Protein AF-A0A4Y7RBT2-F1 (afdb_monomer_lite)

Radius of gyration: 17.89 Å; chains: 1; bounding box: 36×28×44 Å

Sequence (77 aa):
MKATDEFSEYYNELLDGTYDCVDRIVINGYYPMLHTGGGFRSWWRLLTGSDEQLDDTHLMRIAGRFSRRLRHWAEHN

Secondary structure (DSSP, 8-state):
-PPPPHHHHHTGGG--S--------------GGGGSTTHHHHHHHHHHSSSTT-SHHHHHHHHHHHHHHHHHHHHH-

pLDDT: mean 83.9, std 12.74, range [48.12, 97.38]

Organism: NCBI:txid258475

Foldseek 3Di:
DPDDDPVCVVCVVVDDDDDDDPDDDDPDDDDPQVVDDCSVVVVVCVVPVDCPPVDPVVVVVVVVVVVVVVVVVVVVD

Structure (mmCIF, N/CA/C/O backbone):
data_AF-A0A4Y7RBT2-F1
#
_entry.id   AF-A0A4Y7RBT2-F1
#
loop_
_atom_site.group_PDB
_atom_site.id
_atom_site.type_symbol
_atom_site.label_atom_id
_atom_site.label_alt_id
_atom_site.label_comp_id
_atom_site.label_asym_id
_atom_site.label_entity_id
_atom_site.label_seq_id
_atom_site.pdbx_PDB_ins_code
_atom_site.Cartn_x
_atom_site.Cartn_y
_atom_site.Ca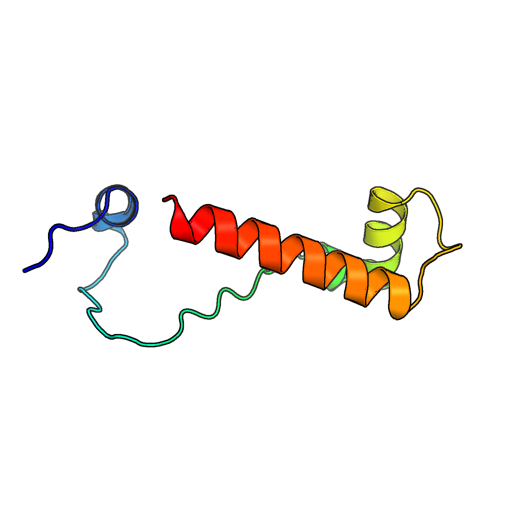rtn_z
_atom_site.occupancy
_atom_site.B_iso_or_equiv
_atom_site.auth_seq_id
_atom_site.auth_comp_id
_atom_site.auth_asym_id
_atom_site.auth_atom_id
_atom_site.pdbx_PDB_model_num
ATOM 1 N N . MET A 1 1 ? 20.868 -14.552 -24.687 1.00 48.12 1 MET A N 1
ATOM 2 C CA . MET A 1 1 ? 19.539 -14.207 -24.142 1.00 48.12 1 MET A CA 1
ATOM 3 C C . MET A 1 1 ? 19.440 -14.843 -22.770 1.00 48.12 1 MET A C 1
ATOM 5 O O . MET A 1 1 ? 19.803 -16.010 -22.664 1.00 48.12 1 MET A O 1
ATOM 9 N N . LYS A 1 2 ? 19.055 -14.094 -21.728 1.00 56.09 2 LYS A N 1
ATOM 10 C CA . LYS A 1 2 ? 18.675 -14.703 -20.442 1.00 56.09 2 LYS A CA 1
ATOM 11 C C . LYS A 1 2 ? 17.472 -15.620 -20.681 1.00 56.09 2 LYS A C 1
ATOM 13 O O . LYS A 1 2 ? 16.639 -15.298 -21.523 1.00 56.09 2 LYS A O 1
ATOM 18 N N . ALA A 1 3 ? 17.420 -16.751 -19.984 1.00 59.88 3 ALA A N 1
ATOM 19 C CA . ALA A 1 3 ? 16.220 -17.579 -19.956 1.00 59.88 3 ALA A CA 1
ATOM 20 C C . ALA A 1 3 ? 15.051 -16.743 -19.405 1.00 59.88 3 ALA A C 1
ATOM 22 O O . ALA A 1 3 ? 15.242 -16.012 -18.431 1.00 59.88 3 ALA A O 1
ATOM 23 N N . THR A 1 4 ? 13.895 -16.805 -20.066 1.00 68.56 4 THR A N 1
ATOM 24 C CA . THR A 1 4 ? 12.632 -16.237 -19.578 1.00 68.56 4 THR A CA 1
ATOM 25 C C . THR A 1 4 ? 12.256 -16.915 -18.265 1.00 68.56 4 THR A C 1
ATOM 27 O O . THR A 1 4 ? 12.400 -18.127 -18.139 1.00 68.56 4 THR A O 1
ATOM 30 N N . ASP A 1 5 ? 11.836 -16.139 -17.269 1.00 80.56 5 ASP A N 1
ATOM 31 C CA . ASP A 1 5 ? 11.341 -16.686 -16.006 1.00 80.56 5 ASP A CA 1
ATOM 32 C C . ASP A 1 5 ? 9.992 -17.408 -16.200 1.00 80.56 5 ASP A C 1
ATOM 34 O O . ASP A 1 5 ? 9.271 -17.150 -17.168 1.00 80.56 5 ASP A O 1
ATOM 38 N N . GLU A 1 6 ? 9.634 -18.290 -15.260 1.00 80.69 6 GLU A N 1
ATOM 39 C CA . GLU A 1 6 ? 8.417 -19.119 -15.333 1.00 80.69 6 GLU A CA 1
ATOM 40 C C . GLU A 1 6 ? 7.127 -18.287 -15.471 1.00 80.69 6 GLU A C 1
ATOM 42 O O . GLU A 1 6 ? 6.162 -18.725 -16.100 1.00 80.69 6 GLU A O 1
ATOM 47 N N . PHE A 1 7 ? 7.092 -17.076 -14.904 1.00 77.12 7 PHE A N 1
ATOM 48 C CA . PHE A 1 7 ? 5.923 -16.202 -14.985 1.00 77.12 7 PHE A CA 1
ATOM 49 C C . PHE A 1 7 ? 5.774 -15.607 -16.390 1.00 77.12 7 PHE A C 1
ATOM 51 O O . PHE A 1 7 ? 4.673 -15.608 -16.946 1.00 77.12 7 PHE A O 1
ATOM 58 N N . SER A 1 8 ? 6.876 -15.156 -16.989 1.00 81.25 8 SER A N 1
ATOM 59 C CA . SER A 1 8 ? 6.902 -14.702 -18.382 1.00 81.25 8 SER A CA 1
ATOM 60 C C . SER A 1 8 ? 6.529 -15.825 -19.358 1.00 81.25 8 SER A C 1
ATOM 62 O O . SER A 1 8 ? 5.784 -15.586 -20.308 1.00 81.25 8 SER A O 1
ATOM 64 N N . GLU A 1 9 ? 6.980 -17.059 -19.108 1.00 84.69 9 GLU A N 1
ATOM 65 C CA . GLU A 1 9 ? 6.597 -18.222 -19.922 1.00 84.69 9 GLU A CA 1
ATOM 66 C C . GLU A 1 9 ? 5.097 -18.522 -19.838 1.00 84.69 9 GLU A C 1
ATOM 68 O O . GLU A 1 9 ? 4.458 -18.761 -20.864 1.00 84.69 9 GLU A O 1
ATOM 73 N N . TYR A 1 10 ? 4.513 -18.451 -18.638 1.00 87.25 10 TYR A N 1
ATOM 74 C CA . TYR A 1 10 ? 3.089 -18.720 -18.431 1.00 87.25 10 TYR A CA 1
ATOM 75 C C . TYR A 1 10 ? 2.175 -17.753 -19.204 1.00 87.25 10 TYR A C 1
ATOM 77 O O . TYR A 1 10 ? 1.116 -18.156 -19.683 1.00 87.25 10 TYR A O 1
ATOM 85 N N . TYR A 1 11 ? 2.574 -16.487 -19.354 1.00 86.06 11 TYR A N 1
ATOM 86 C CA . TYR A 1 11 ? 1.781 -15.456 -20.037 1.00 86.06 11 TYR A CA 1
ATOM 87 C C . TYR A 1 11 ? 2.232 -15.160 -21.474 1.00 86.06 11 TYR A C 1
ATOM 89 O O . TYR A 1 11 ? 1.760 -14.184 -22.052 1.00 86.06 11 TYR A O 1
ATOM 97 N N . ASN A 1 12 ? 3.093 -15.987 -22.076 1.00 85.12 12 ASN A N 1
ATOM 98 C CA . ASN A 1 12 ? 3.744 -15.697 -23.360 1.00 85.12 12 ASN A CA 1
ATOM 99 C C . ASN A 1 12 ? 2.770 -15.334 -24.502 1.00 85.12 12 ASN A C 1
ATOM 101 O O . ASN A 1 12 ? 3.055 -14.444 -25.292 1.00 85.12 12 ASN A O 1
ATOM 105 N N . GLU A 1 13 ? 1.586 -15.953 -24.565 1.00 89.56 13 GLU A N 1
ATOM 106 C CA . GLU A 1 13 ? 0.569 -15.634 -25.588 1.00 89.56 13 GLU A CA 1
ATOM 107 C C . GLU A 1 13 ? -0.017 -14.214 -25.471 1.00 89.56 13 GLU A C 1
ATOM 109 O O . GLU A 1 13 ? -0.625 -13.714 -26.416 1.00 89.56 13 GLU A O 1
ATOM 114 N N . LEU A 1 14 ? 0.139 -13.565 -24.313 1.00 85.62 14 LEU A N 1
ATOM 115 C CA . LEU A 1 14 ? -0.350 -12.213 -24.034 1.00 85.62 14 LEU A CA 1
ATOM 116 C C . LEU A 1 14 ? 0.753 -11.150 -24.104 1.00 85.62 14 LEU A C 1
ATOM 118 O O . LEU A 1 14 ? 0.454 -9.959 -23.990 1.00 85.62 14 LEU A O 1
ATOM 122 N N . LEU A 1 15 ? 2.015 -11.560 -24.233 1.00 80.94 15 LEU A N 1
ATOM 123 C CA . LEU A 1 15 ? 3.163 -10.662 -24.254 1.00 80.94 15 LEU A CA 1
ATOM 124 C C . LEU A 1 15 ? 3.562 -10.363 -25.704 1.00 80.94 15 LEU A C 1
ATOM 126 O O . LEU A 1 15 ? 3.703 -11.271 -26.516 1.00 80.94 15 LEU A O 1
ATOM 130 N N . ASP A 1 16 ? 3.780 -9.086 -26.024 1.00 82.25 16 ASP A N 1
ATOM 131 C CA . ASP A 1 16 ? 4.343 -8.663 -27.310 1.00 82.25 16 ASP A CA 1
ATOM 132 C C . ASP A 1 16 ? 5.732 -8.053 -27.081 1.00 82.25 16 ASP A C 1
ATOM 134 O O . ASP A 1 16 ? 5.878 -6.918 -26.617 1.00 82.25 16 ASP A O 1
ATOM 138 N N . GLY A 1 17 ? 6.762 -8.853 -27.361 1.00 76.81 17 GLY A N 1
ATOM 139 C CA . GLY A 1 17 ? 8.167 -8.482 -27.212 1.00 76.81 17 GLY A CA 1
ATOM 140 C C . GLY A 1 17 ? 8.779 -8.774 -25.837 1.00 76.81 17 GLY A C 1
ATOM 141 O O . GLY A 1 17 ? 8.125 -9.197 -24.888 1.00 76.81 17 GLY A O 1
ATOM 142 N N . THR A 1 18 ? 10.093 -8.557 -25.742 1.00 69.06 18 THR A N 1
ATOM 143 C CA . THR A 1 18 ? 10.882 -8.756 -24.518 1.00 69.06 18 THR A CA 1
ATOM 144 C C . THR A 1 18 ? 11.502 -7.436 -24.084 1.00 69.06 18 THR A C 1
ATOM 146 O O . THR A 1 18 ? 12.190 -6.789 -24.877 1.00 69.06 18 THR A O 1
ATOM 149 N N . TYR A 1 19 ? 11.303 -7.052 -22.827 1.00 69.75 19 TYR A N 1
ATOM 150 C CA . TYR A 1 19 ? 11.858 -5.824 -22.264 1.00 69.75 19 TYR A CA 1
ATOM 151 C C . TYR A 1 19 ? 12.984 -6.162 -21.276 1.00 69.75 19 TYR A C 1
ATOM 153 O O . TYR A 1 19 ? 12.726 -6.521 -20.133 1.00 69.75 19 TYR A O 1
ATOM 161 N N . ASP A 1 20 ? 14.238 -6.081 -21.732 1.00 65.06 20 ASP A N 1
ATOM 162 C CA . ASP A 1 20 ? 15.446 -6.373 -20.936 1.00 65.06 20 ASP A CA 1
ATOM 163 C C . ASP A 1 20 ? 16.160 -5.068 -20.556 1.00 65.06 20 ASP A C 1
ATOM 165 O O . ASP A 1 20 ? 17.281 -4.790 -20.985 1.00 65.06 20 ASP A O 1
ATOM 169 N N . CYS A 1 21 ? 15.469 -4.198 -19.818 1.00 64.50 21 CYS A N 1
ATOM 170 C CA . CYS A 1 21 ? 16.064 -2.976 -19.291 1.00 64.50 21 CYS A CA 1
ATOM 171 C C . CYS A 1 21 ? 15.990 -2.955 -17.758 1.00 64.50 21 CYS A C 1
ATOM 173 O O . CYS A 1 21 ? 15.060 -3.473 -17.139 1.00 64.50 21 CYS A O 1
ATOM 175 N N . VAL A 1 22 ? 16.990 -2.330 -17.137 1.00 56.53 22 VAL A N 1
ATOM 176 C CA . VAL A 1 22 ? 17.059 -2.114 -15.687 1.00 56.53 22 VAL A CA 1
ATOM 177 C C . VAL A 1 22 ? 16.235 -0.873 -15.323 1.00 56.53 22 VAL A C 1
ATOM 179 O O . VAL A 1 22 ? 16.762 0.070 -14.742 1.00 56.53 22 VAL A O 1
ATOM 182 N N . ASP A 1 23 ? 14.950 -0.841 -15.681 1.00 58.66 23 ASP A N 1
ATOM 183 C CA . ASP A 1 23 ? 14.033 0.198 -15.211 1.00 58.66 23 ASP A CA 1
ATOM 184 C C . ASP A 1 23 ? 13.071 -0.338 -14.157 1.00 58.66 23 ASP A C 1
ATOM 186 O O . ASP A 1 23 ? 12.643 -1.492 -14.126 1.00 58.66 23 ASP A O 1
ATOM 190 N N . ARG A 1 24 ? 12.754 0.562 -13.230 1.00 61.50 24 ARG A N 1
ATOM 191 C CA . ARG A 1 24 ? 11.868 0.336 -12.095 1.00 61.50 24 ARG A CA 1
ATOM 192 C C . ARG A 1 24 ? 10.461 -0.017 -12.587 1.00 61.50 24 ARG A C 1
ATOM 194 O O . ARG A 1 24 ? 9.713 0.870 -12.987 1.00 61.50 24 ARG A O 1
ATOM 201 N N . ILE A 1 25 ? 10.060 -1.278 -12.441 1.00 59.78 25 ILE A N 1
ATOM 202 C CA . ILE A 1 25 ? 8.650 -1.676 -12.524 1.00 59.78 25 ILE A CA 1
ATOM 203 C C . ILE A 1 25 ? 7.904 -1.017 -11.353 1.00 59.78 25 ILE A C 1
ATOM 205 O O . ILE A 1 25 ? 8.159 -1.319 -10.185 1.00 59.78 25 ILE A O 1
ATOM 209 N N . VAL A 1 26 ? 6.985 -0.094 -11.652 1.00 60.59 26 VAL A N 1
ATOM 210 C CA . VAL A 1 26 ? 6.060 0.475 -10.661 1.00 60.59 26 VAL A CA 1
ATOM 211 C C . VAL A 1 26 ? 4.742 -0.281 -10.757 1.00 60.59 26 VAL A C 1
ATOM 213 O O . VAL A 1 26 ? 3.912 -0.006 -11.621 1.00 60.59 26 VAL A O 1
ATOM 216 N N . ILE A 1 27 ? 4.544 -1.240 -9.855 1.00 57.94 27 ILE A N 1
ATOM 217 C CA . ILE A 1 27 ? 3.258 -1.923 -9.709 1.00 57.94 27 ILE A CA 1
ATOM 218 C C . ILE A 1 27 ? 2.324 -0.992 -8.933 1.00 57.94 27 ILE A C 1
ATOM 220 O O . ILE A 1 27 ? 2.396 -0.894 -7.707 1.00 57.94 27 ILE A O 1
ATOM 224 N N . ASN A 1 28 ? 1.443 -0.294 -9.647 1.00 65.38 28 ASN A N 1
ATOM 225 C CA . ASN A 1 28 ? 0.348 0.442 -9.024 1.00 65.38 28 ASN A CA 1
ATOM 226 C C . ASN A 1 28 ? -0.781 -0.543 -8.705 1.00 65.38 28 ASN A C 1
ATOM 228 O O . ASN A 1 28 ? -1.548 -0.933 -9.582 1.00 65.38 28 ASN A O 1
ATOM 232 N N . GLY A 1 29 ? -0.863 -0.972 -7.445 1.00 66.38 29 GLY A N 1
ATOM 233 C CA . GLY A 1 29 ? -1.949 -1.826 -6.972 1.00 66.38 29 GLY A CA 1
ATOM 234 C C . GLY A 1 29 ? -3.284 -1.087 -7.039 1.00 66.38 29 GLY A C 1
ATOM 235 O O . GLY A 1 29 ? -3.529 -0.175 -6.251 1.00 66.38 29 GLY A O 1
ATOM 236 N N . TYR A 1 30 ? -4.147 -1.480 -7.973 1.00 76.38 30 TYR A N 1
ATOM 237 C CA . TYR A 1 30 ? -5.503 -0.951 -8.072 1.00 76.38 30 TYR A CA 1
ATOM 238 C C . TYR A 1 30 ? -6.430 -1.729 -7.136 1.00 76.38 30 TYR A C 1
ATOM 240 O O . TYR A 1 30 ? -6.634 -2.929 -7.319 1.00 76.38 30 TYR A O 1
ATOM 248 N N . TYR A 1 31 ? -7.006 -1.056 -6.136 1.00 81.31 31 TYR A N 1
ATOM 249 C CA . TYR A 1 31 ? -8.002 -1.667 -5.257 1.00 81.31 31 TYR A CA 1
ATOM 250 C C . TYR A 1 31 ? -9.317 -0.874 -5.317 1.00 81.31 31 TYR A C 1
ATOM 252 O O . TYR A 1 31 ? -9.419 0.168 -4.662 1.00 81.31 31 TYR A O 1
ATOM 260 N N . PRO A 1 32 ? -10.331 -1.345 -6.082 1.00 87.81 32 PRO A N 1
ATOM 261 C CA . PRO A 1 32 ? -11.561 -0.594 -6.359 1.00 87.81 32 PRO A CA 1
ATOM 262 C C . PRO A 1 32 ? -12.252 -0.054 -5.106 1.00 87.81 32 PRO A C 1
ATOM 264 O O . PRO A 1 32 ? -12.766 1.062 -5.107 1.00 87.81 32 PRO A O 1
ATOM 267 N N . MET A 1 33 ? -12.212 -0.821 -4.011 1.00 87.75 33 MET A N 1
ATOM 268 C CA . MET A 1 33 ? -12.801 -0.428 -2.735 1.00 87.75 33 MET A CA 1
ATOM 269 C C . MET A 1 33 ? -12.258 0.919 -2.248 1.00 87.75 33 MET A C 1
ATOM 271 O O . MET A 1 33 ? -13.048 1.736 -1.793 1.00 87.75 33 MET A O 1
ATOM 275 N N . LEU A 1 34 ? -10.958 1.206 -2.391 1.00 89.19 34 LEU A N 1
ATOM 276 C CA . LEU A 1 34 ? -10.357 2.454 -1.891 1.00 89.19 34 LEU A CA 1
ATOM 277 C C . LEU A 1 34 ? -10.770 3.696 -2.689 1.00 89.19 34 LEU A C 1
ATOM 279 O O . LEU A 1 34 ? -10.609 4.804 -2.189 1.00 89.19 34 LEU A O 1
ATOM 283 N N . HIS A 1 35 ? -11.319 3.521 -3.894 1.00 86.56 35 HIS A N 1
ATOM 284 C CA . HIS A 1 35 ? -11.746 4.611 -4.779 1.00 86.56 35 HIS A CA 1
ATOM 285 C C . HIS A 1 35 ? -13.224 4.990 -4.619 1.00 86.56 35 HIS A C 1
ATOM 287 O O . HIS A 1 35 ? -13.718 5.875 -5.314 1.00 86.56 35 HIS A O 1
ATOM 293 N N . THR A 1 36 ? -13.942 4.335 -3.708 1.00 91.00 36 THR A N 1
ATOM 294 C CA . THR A 1 36 ? -15.337 4.666 -3.394 1.00 91.00 36 THR A CA 1
ATOM 295 C C . THR A 1 36 ? -15.422 5.647 -2.224 1.00 91.00 36 THR A C 1
ATOM 297 O O . THR A 1 36 ? -14.531 5.704 -1.371 1.00 91.00 36 THR A O 1
ATOM 300 N N . GLY A 1 37 ? -16.507 6.424 -2.149 1.00 93.06 37 GLY A N 1
ATOM 301 C CA . GLY A 1 37 ? -16.762 7.302 -1.005 1.00 93.06 37 GLY A CA 1
ATOM 302 C C . GLY A 1 37 ? -16.782 6.509 0.306 1.00 93.06 37 GLY A C 1
ATOM 303 O O . GLY A 1 37 ?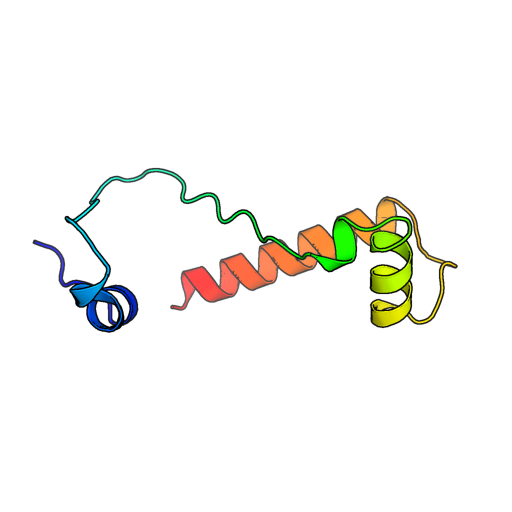 -17.595 5.607 0.476 1.00 93.06 37 GLY A O 1
ATOM 304 N N . GLY A 1 38 ? -15.863 6.816 1.228 1.00 93.00 38 GLY A N 1
ATOM 305 C CA . GLY A 1 38 ? -15.717 6.090 2.500 1.00 93.00 38 GLY A CA 1
ATOM 306 C C . GLY A 1 38 ? -15.065 4.703 2.391 1.00 93.00 38 GLY A C 1
ATOM 307 O O . GLY A 1 38 ? -14.918 4.009 3.401 1.00 93.00 38 GLY A O 1
ATOM 308 N N . GLY A 1 39 ? -14.635 4.300 1.197 1.00 94.38 39 GLY A N 1
ATOM 309 C CA . GLY A 1 39 ? -14.065 2.986 0.931 1.00 94.38 39 GLY A CA 1
ATOM 310 C C . GLY A 1 39 ? -12.766 2.711 1.680 1.00 94.38 39 GLY A C 1
ATOM 311 O O . GLY A 1 39 ? -12.614 1.652 2.282 1.00 94.38 39 GLY A O 1
ATOM 312 N N . PHE A 1 40 ? -11.876 3.702 1.757 1.00 92.50 40 PHE A N 1
ATOM 313 C CA . PHE A 1 40 ? -10.655 3.613 2.563 1.00 92.50 40 PHE A CA 1
ATOM 314 C C . PHE A 1 40 ? -10.943 3.352 4.050 1.00 92.50 40 PHE A C 1
ATOM 316 O O . PHE A 1 40 ? -10.335 2.477 4.659 1.00 92.50 40 PHE A O 1
ATOM 323 N N . ARG A 1 41 ? -11.922 4.052 4.634 1.00 94.50 41 ARG A N 1
ATOM 324 C CA . ARG A 1 41 ? -12.314 3.860 6.040 1.00 94.50 41 ARG A CA 1
ATOM 325 C C . ARG A 1 41 ? -12.961 2.493 6.269 1.00 94.50 41 ARG A C 1
ATOM 327 O O . ARG A 1 41 ? -12.730 1.859 7.292 1.00 94.50 41 ARG A O 1
ATOM 334 N N . SER A 1 42 ? -13.741 2.017 5.303 1.00 95.50 42 SER A N 1
ATOM 335 C CA . SER A 1 42 ? -14.341 0.679 5.346 1.00 95.50 42 SER A CA 1
ATOM 336 C C . SER A 1 42 ? -13.273 -0.414 5.269 1.00 95.50 42 SER A C 1
ATOM 338 O O . SER A 1 42 ? -13.292 -1.347 6.067 1.00 95.50 42 SER A O 1
ATOM 340 N N . TRP A 1 43 ? -12.296 -0.257 4.371 1.00 93.44 43 TRP A N 1
ATOM 341 C CA . TRP A 1 43 ? -11.116 -1.117 4.294 1.00 93.44 43 TRP A CA 1
ATOM 342 C C . TRP A 1 43 ? -10.322 -1.116 5.603 1.00 93.44 43 TRP A C 1
ATOM 344 O O . TRP A 1 43 ? -9.956 -2.182 6.093 1.00 93.44 43 TRP A O 1
ATOM 354 N N . TRP A 1 44 ? -10.102 0.056 6.201 1.00 94.00 44 TRP A N 1
ATOM 355 C CA . TRP A 1 44 ? -9.404 0.160 7.477 1.00 94.00 44 TRP A CA 1
ATOM 356 C C . TRP A 1 44 ? -10.108 -0.647 8.569 1.00 94.00 44 TRP A C 1
ATOM 358 O O . TRP A 1 44 ? -9.486 -1.494 9.198 1.00 94.00 44 TRP A O 1
ATOM 368 N N . ARG A 1 45 ? -11.422 -0.465 8.736 1.00 95.12 45 ARG A N 1
ATOM 369 C CA . ARG A 1 45 ? -12.220 -1.216 9.720 1.00 95.12 45 ARG A CA 1
ATOM 370 C C . ARG A 1 45 ? -12.214 -2.718 9.469 1.00 95.12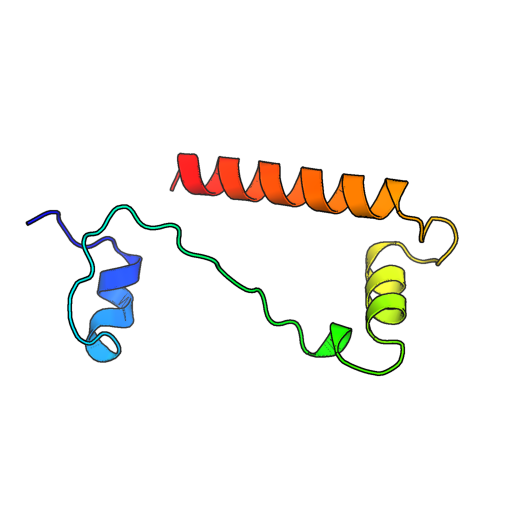 45 ARG A C 1
ATOM 372 O O . ARG A 1 45 ? -12.189 -3.480 10.426 1.00 95.12 45 ARG A O 1
ATOM 379 N N . LEU A 1 46 ? -12.219 -3.150 8.207 1.00 94.75 46 LEU A N 1
ATOM 380 C CA . LEU A 1 46 ? -12.067 -4.566 7.860 1.00 94.75 46 LEU A CA 1
ATOM 381 C C . LEU A 1 46 ? -10.708 -5.118 8.314 1.00 94.75 46 LEU A C 1
ATOM 383 O O . LEU A 1 46 ? -10.621 -6.271 8.721 1.00 94.75 46 LEU A O 1
ATOM 387 N N . LEU A 1 47 ? -9.657 -4.298 8.252 1.00 92.06 47 LEU A N 1
ATOM 388 C CA . LEU A 1 47 ? -8.299 -4.684 8.623 1.00 92.06 47 LEU A CA 1
ATOM 389 C C . LEU A 1 47 ? -8.050 -4.646 10.140 1.00 92.06 47 LEU A C 1
ATOM 391 O O . LEU A 1 47 ? -7.319 -5.490 10.654 1.00 92.06 47 LEU A O 1
ATOM 395 N N . THR A 1 48 ? -8.601 -3.658 10.847 1.00 94.50 48 THR A N 1
ATOM 396 C CA . THR A 1 48 ? -8.231 -3.335 12.240 1.00 94.50 48 THR A CA 1
ATOM 397 C C . THR A 1 48 ? -9.381 -3.465 13.237 1.00 94.50 48 THR A C 1
ATOM 399 O O . THR A 1 48 ? -9.146 -3.467 14.442 1.00 94.50 48 THR A O 1
ATOM 402 N N . GLY A 1 49 ? -10.622 -3.581 12.761 1.00 96.31 49 GLY A N 1
ATOM 403 C CA . GLY A 1 49 ? -11.830 -3.687 13.580 1.00 96.31 49 GLY A CA 1
ATOM 404 C C . GLY A 1 49 ? -12.404 -2.353 14.073 1.00 96.31 49 GLY A C 1
ATOM 405 O O . GLY A 1 49 ? -13.552 -2.325 14.513 1.00 96.31 49 GLY A O 1
ATOM 406 N N . SER A 1 50 ? -11.667 -1.240 13.994 1.00 96.25 50 SER A N 1
ATOM 407 C CA . SER A 1 50 ? -12.146 0.075 14.445 1.00 96.25 50 SER A CA 1
ATOM 408 C C . SER A 1 50 ? -11.378 1.236 13.800 1.00 96.25 50 SER A C 1
ATOM 410 O O . SER A 1 50 ? -10.349 1.049 13.158 1.00 96.25 50 SER A O 1
ATOM 412 N N . ASP A 1 51 ? -11.861 2.465 13.994 1.00 96.75 51 ASP A N 1
ATOM 413 C CA . ASP A 1 51 ? -11.153 3.676 13.549 1.00 96.75 51 ASP A CA 1
ATOM 414 C C . ASP A 1 51 ? -10.200 4.243 14.613 1.00 96.75 51 ASP A C 1
ATOM 416 O O . ASP A 1 51 ? -9.588 5.279 14.380 1.00 96.75 51 ASP A O 1
ATOM 420 N N . GLU A 1 52 ? -10.081 3.606 15.783 1.00 97.25 52 GLU A N 1
ATOM 421 C CA . GLU A 1 52 ? -9.369 4.165 16.947 1.00 97.25 52 GLU A CA 1
ATOM 422 C C . GLU A 1 52 ? -7.900 4.489 16.645 1.00 97.25 52 GLU A C 1
ATOM 424 O O . GLU A 1 52 ? -7.345 5.443 17.177 1.00 97.25 52 GLU A O 1
ATOM 429 N N . GLN A 1 53 ? -7.294 3.714 15.746 1.00 95.81 53 GLN A N 1
ATOM 430 C CA . GLN A 1 53 ? -5.902 3.859 15.320 1.00 95.81 53 GLN A CA 1
ATOM 431 C C . GLN A 1 53 ? -5.772 4.361 13.877 1.00 95.81 53 GLN A C 1
ATOM 433 O O . GLN A 1 53 ? -4.728 4.177 13.253 1.00 95.81 53 GLN A O 1
ATOM 438 N N . LEU A 1 54 ? -6.835 4.939 13.305 1.00 95.56 54 LEU A N 1
ATOM 439 C CA . LEU A 1 54 ? -6.791 5.508 11.959 1.00 95.56 54 LEU A CA 1
ATOM 440 C C . LEU A 1 54 ? -6.027 6.841 11.981 1.00 95.56 54 LEU A C 1
ATOM 442 O O . LEU A 1 54 ? -6.620 7.918 11.972 1.00 95.56 54 LEU A O 1
ATOM 446 N N . ASP A 1 55 ? -4.700 6.748 12.016 1.00 95.31 55 ASP A N 1
ATOM 447 C CA . ASP A 1 55 ? -3.774 7.876 12.008 1.00 95.31 55 ASP A CA 1
ATOM 448 C C . ASP A 1 55 ? -2.552 7.606 11.113 1.00 95.31 55 ASP A C 1
ATOM 450 O O . ASP A 1 55 ? -2.250 6.468 10.730 1.00 95.31 55 ASP A O 1
ATOM 454 N N . ASP A 1 56 ? -1.821 8.672 10.790 1.00 96.06 56 ASP A N 1
ATOM 455 C CA . ASP A 1 56 ? -0.645 8.612 9.919 1.00 96.06 56 ASP A CA 1
ATOM 456 C C . ASP A 1 56 ? 0.447 7.681 10.462 1.00 96.06 56 ASP A C 1
ATOM 458 O O . ASP A 1 56 ? 1.124 6.994 9.694 1.00 96.06 56 ASP A O 1
ATOM 462 N N . THR A 1 57 ? 0.604 7.594 11.787 1.00 97.38 57 THR A N 1
ATOM 463 C CA . THR A 1 57 ? 1.640 6.761 12.415 1.00 97.38 57 THR A CA 1
ATOM 464 C C . THR A 1 57 ? 1.389 5.283 12.127 1.00 97.38 57 THR A C 1
ATOM 466 O O . THR A 1 57 ? 2.304 4.545 11.736 1.00 97.38 57 THR A O 1
ATOM 469 N N . HIS A 1 58 ? 0.148 4.833 12.288 1.00 95.44 58 HIS A N 1
ATOM 470 C CA . HIS A 1 58 ? -0.235 3.455 12.014 1.00 95.44 58 HIS A CA 1
ATOM 471 C C . HIS A 1 58 ? -0.221 3.157 10.511 1.00 95.44 58 HIS A C 1
ATOM 473 O O . HIS A 1 58 ? 0.275 2.096 10.109 1.00 95.44 58 HIS A O 1
ATOM 479 N N . LEU A 1 59 ? -0.654 4.104 9.674 1.00 94.00 59 LEU A N 1
ATOM 480 C CA . LEU A 1 59 ? -0.594 3.977 8.216 1.00 94.00 59 LEU A CA 1
ATOM 481 C C . LEU A 1 59 ? 0.844 3.808 7.710 1.00 94.00 59 LEU A C 1
ATOM 483 O O . LEU A 1 59 ? 1.142 2.841 7.000 1.00 94.00 59 LEU A O 1
ATOM 487 N N . MET A 1 60 ? 1.768 4.672 8.139 1.00 95.25 60 MET A N 1
ATOM 488 C CA . MET A 1 60 ? 3.190 4.574 7.786 1.00 95.25 60 MET A CA 1
ATOM 489 C C . MET A 1 60 ? 3.800 3.243 8.242 1.00 95.25 60 MET A C 1
ATOM 491 O O . MET A 1 60 ? 4.588 2.623 7.519 1.00 95.25 60 MET A O 1
ATOM 495 N N . ARG A 1 61 ? 3.416 2.756 9.429 1.00 95.00 61 ARG A N 1
ATOM 496 C CA . ARG A 1 61 ? 3.894 1.472 9.959 1.00 95.00 61 ARG A CA 1
ATOM 497 C C . ARG A 1 61 ? 3.431 0.290 9.103 1.00 95.00 61 ARG A C 1
ATOM 499 O O . ARG A 1 61 ? 4.235 -0.616 8.858 1.00 95.00 61 ARG A O 1
ATOM 506 N N . ILE A 1 62 ? 2.176 0.282 8.650 1.00 91.81 62 ILE A N 1
ATOM 507 C CA . ILE A 1 62 ? 1.634 -0.769 7.774 1.00 91.81 62 ILE A CA 1
ATOM 508 C C . ILE A 1 62 ? 2.325 -0.733 6.409 1.00 91.81 62 ILE A C 1
ATOM 510 O O . ILE A 1 62 ? 2.818 -1.770 5.962 1.00 91.81 62 ILE A O 1
ATOM 514 N N . ALA A 1 63 ? 2.461 0.450 5.801 1.00 89.81 63 ALA A N 1
ATOM 515 C CA . ALA A 1 63 ? 3.165 0.623 4.530 1.00 89.81 63 ALA A CA 1
ATO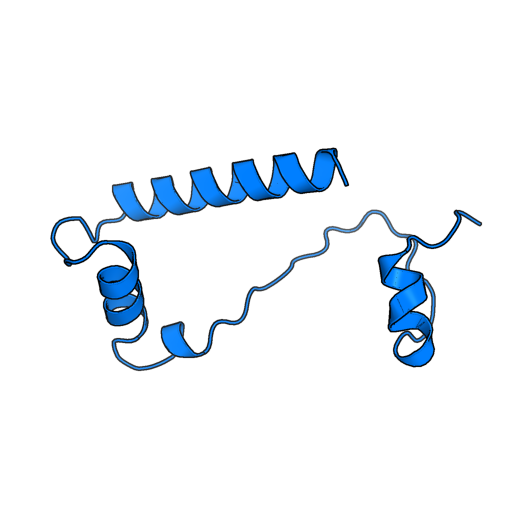M 516 C C . ALA A 1 63 ? 4.617 0.110 4.604 1.00 89.81 63 ALA A C 1
ATOM 518 O O . ALA A 1 63 ? 5.060 -0.661 3.750 1.00 89.81 63 ALA A O 1
ATOM 519 N N . GLY A 1 64 ? 5.342 0.449 5.675 1.00 93.00 64 GLY A N 1
ATOM 520 C CA . GLY A 1 64 ? 6.708 -0.028 5.890 1.00 93.00 64 GLY A CA 1
ATOM 521 C C . GLY A 1 64 ? 6.804 -1.546 6.092 1.00 93.00 64 GLY A C 1
ATOM 522 O O . GLY A 1 64 ? 7.718 -2.181 5.565 1.00 93.00 64 GLY A O 1
ATOM 523 N N . ARG A 1 65 ? 5.866 -2.156 6.834 1.00 94.06 65 ARG A N 1
ATOM 524 C CA . ARG A 1 65 ? 5.808 -3.622 7.001 1.00 94.06 65 ARG A CA 1
ATOM 525 C C . ARG A 1 65 ? 5.531 -4.325 5.676 1.00 94.06 65 ARG A C 1
ATOM 527 O O . ARG A 1 65 ? 6.194 -5.315 5.381 1.00 94.06 65 ARG A O 1
ATOM 534 N N . PHE A 1 66 ? 4.5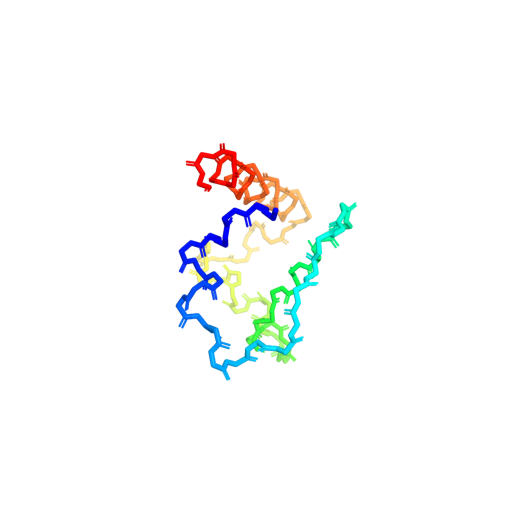85 -3.812 4.892 1.00 87.69 66 PHE A N 1
ATOM 535 C CA . PHE A 1 66 ? 4.259 -4.353 3.578 1.00 87.69 66 PHE A CA 1
ATOM 536 C C . PHE A 1 66 ? 5.462 -4.281 2.630 1.00 87.69 66 PHE A C 1
ATOM 538 O O . PHE A 1 66 ? 5.869 -5.307 2.096 1.00 87.69 66 PHE A O 1
ATOM 545 N N . SER A 1 67 ? 6.101 -3.112 2.519 1.00 87.06 67 SER A N 1
ATOM 546 C CA . SER A 1 67 ? 7.284 -2.907 1.671 1.00 87.06 67 SER A CA 1
ATOM 547 C C . SER A 1 67 ? 8.432 -3.865 2.016 1.00 87.06 67 SER A C 1
ATOM 549 O O . SER A 1 67 ? 9.001 -4.492 1.124 1.00 87.06 67 SER A O 1
ATOM 551 N N . ARG A 1 68 ? 8.727 -4.066 3.311 1.00 93.56 68 ARG A N 1
ATOM 552 C CA . ARG A 1 68 ? 9.754 -5.032 3.741 1.00 93.56 68 ARG A CA 1
ATOM 553 C C . ARG A 1 68 ? 9.412 -6.469 3.356 1.00 93.56 68 ARG A C 1
ATOM 555 O O . ARG A 1 68 ? 10.291 -7.188 2.899 1.00 93.56 68 ARG A O 1
ATOM 562 N N . ARG A 1 69 ? 8.154 -6.888 3.535 1.00 93.31 69 ARG A N 1
ATOM 563 C CA . ARG A 1 69 ? 7.710 -8.244 3.170 1.00 93.31 69 ARG A CA 1
ATOM 564 C C . ARG A 1 69 ? 7.773 -8.467 1.663 1.00 93.31 69 ARG A C 1
ATOM 566 O O . ARG A 1 69 ? 8.247 -9.513 1.240 1.00 93.31 69 ARG A O 1
ATOM 573 N N . LEU A 1 70 ? 7.334 -7.481 0.881 1.00 86.56 70 LEU A N 1
ATOM 574 C CA . LEU A 1 70 ? 7.389 -7.528 -0.577 1.00 86.56 70 LEU A CA 1
ATOM 575 C C . LEU A 1 70 ? 8.834 -7.636 -1.070 1.00 86.56 70 LEU A C 1
ATOM 577 O O . LEU A 1 70 ? 9.133 -8.502 -1.883 1.00 86.56 70 LEU A O 1
ATOM 581 N N . ARG A 1 71 ? 9.735 -6.802 -0.537 1.00 87.19 71 ARG A N 1
ATOM 582 C CA . ARG A 1 71 ? 11.156 -6.848 -0.894 1.00 87.19 71 ARG A CA 1
ATOM 583 C C . ARG A 1 71 ? 11.790 -8.186 -0.531 1.00 87.19 71 ARG A C 1
ATOM 585 O O . ARG A 1 71 ? 12.431 -8.781 -1.380 1.00 87.19 71 ARG A O 1
ATOM 592 N N . HIS A 1 72 ? 11.561 -8.673 0.689 1.00 92.81 72 HIS A N 1
ATOM 593 C CA . HIS A 1 72 ? 12.078 -9.976 1.105 1.00 92.81 72 HIS A CA 1
ATOM 594 C C . HIS A 1 72 ? 11.585 -11.091 0.178 1.00 92.81 72 HIS A C 1
ATOM 596 O O . HIS A 1 72 ? 12.357 -11.970 -0.178 1.00 92.81 72 HIS A O 1
ATOM 602 N N . TRP A 1 73 ? 10.310 -11.082 -0.218 1.00 89.69 73 TRP A N 1
ATOM 603 C CA . TRP A 1 73 ? 9.793 -12.069 -1.166 1.00 89.69 73 TRP A CA 1
ATOM 604 C C . TRP A 1 73 ? 10.497 -11.967 -2.528 1.00 89.69 73 TRP A C 1
ATOM 606 O O . TRP A 1 73 ? 10.993 -12.978 -3.009 1.00 89.69 73 TRP A O 1
ATOM 616 N N . ALA A 1 74 ? 10.625 -10.759 -3.084 1.00 84.81 74 ALA A N 1
ATOM 617 C CA . ALA A 1 74 ? 11.275 -10.512 -4.377 1.00 84.81 74 ALA A CA 1
ATOM 618 C C . ALA A 1 74 ? 12.797 -10.764 -4.385 1.00 84.81 74 ALA A 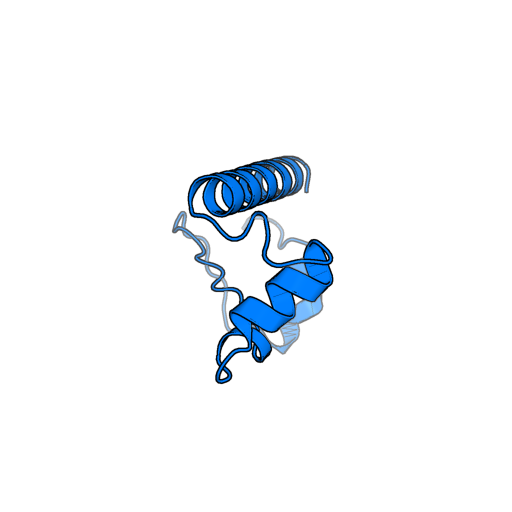C 1
ATOM 620 O O . ALA A 1 74 ? 13.397 -10.876 -5.442 1.00 84.81 74 ALA A O 1
ATOM 621 N N . GLU A 1 75 ? 13.451 -10.807 -3.224 1.00 85.62 75 GLU A N 1
ATOM 622 C CA . GLU A 1 75 ? 14.860 -11.213 -3.113 1.00 85.62 75 GLU A CA 1
ATOM 623 C C . GLU A 1 75 ? 15.035 -12.741 -3.146 1.00 85.62 75 GLU A C 1
ATOM 625 O O . GLU A 1 75 ? 16.133 -13.222 -3.414 1.00 85.62 75 GLU A O 1
ATOM 630 N N . HIS A 1 76 ? 13.977 -13.501 -2.845 1.00 87.25 76 HIS A N 1
ATOM 631 C CA . HIS A 1 76 ? 14.012 -14.963 -2.714 1.00 87.25 76 HIS A CA 1
ATOM 632 C C . HIS A 1 76 ? 13.258 -15.707 -3.831 1.00 87.25 76 HIS A C 1
ATOM 634 O O . HIS A 1 76 ? 13.261 -16.937 -3.823 1.00 87.25 76 HIS A O 1
ATOM 640 N N . ASN A 1 77 ? 12.593 -14.988 -4.740 1.00 77.19 77 ASN A N 1
ATOM 641 C CA . ASN A 1 77 ? 11.855 -15.508 -5.898 1.00 77.19 77 ASN A CA 1
ATOM 642 C C . ASN A 1 77 ? 12.280 -14.707 -7.125 1.00 77.19 77 ASN A C 1
ATOM 644 O O . ASN A 1 77 ? 12.424 -15.325 -8.197 1.00 77.19 77 ASN A O 1
#